Protein AF-A0A3L6JMZ0-F1 (afdb_monomer_lite)

Radius of gyration: 17.58 Å; chains: 1; bounding box: 39×25×57 Å

Sequence (130 aa):
MSKGNHLTALTIIKSVHLSRDAVYFSMVGTISVYFGIDLANSLLWILLLDLAPFVLLWVMKPTWESLVYVWAALMSILLPFYFSLYIGNTPITASIIVIILLSICELLTIIKIGYDILRNQVRSWTSEAE

Foldseek 3Di:
DPPVVVVVLLVLLLVLLVVLLVLLLVLLVLCCVPPHDVVSVVSVVLSVQSCVLSVCSVPDDPVCNVVSLVSNLVSLVVLLVVCVVVCPVVSCNVSSVSSNVSSVSNNVSSVVVVVVVVVVVVVVVVVVVD

Secondary structure (DSSP, 8-state):
--HHHHHHHHHHHHHHHHHHHHHHHHHHHHHHHHT-HHHHHHHHHHHHHHHHHHHHHHH--TTTHHHHHHHHHHHHHHHHHHHHTTTT-TTTHHHHHHHHHHHHHHHHHHHHHHHHHHHHHHHHHHHT--

pLDDT: mean 86.16, std 8.97, range [51.06, 95.38]

Structure (mmCIF, N/CA/C/O backbone):
data_AF-A0A3L6JMZ0-F1
#
_entry.id   AF-A0A3L6JMZ0-F1
#
loop_
_atom_site.group_PDB
_atom_site.id
_atom_site.type_symbol
_atom_site.label_atom_id
_atom_site.label_alt_id
_atom_site.label_comp_id
_atom_site.label_asym_id
_atom_site.label_entity_id
_atom_site.label_seq_id
_atom_site.pdbx_PDB_ins_code
_atom_site.Cartn_x
_atom_site.Cartn_y
_atom_site.Cartn_z
_atom_site.occupancy
_atom_site.B_iso_or_equiv
_atom_site.auth_seq_id
_atom_site.auth_comp_id
_atom_site.auth_asym_id
_atom_site.auth_atom_id
_atom_site.pdbx_PDB_model_num
ATOM 1 N N . MET A 1 1 ? -19.474 2.604 17.881 1.00 52.12 1 MET A N 1
ATOM 2 C CA . MET A 1 1 ? -19.410 2.953 16.440 1.00 52.12 1 MET A CA 1
ATOM 3 C C . MET A 1 1 ? -20.654 2.409 15.745 1.00 52.12 1 MET A C 1
ATOM 5 O O . MET A 1 1 ? -21.018 1.274 16.036 1.00 52.12 1 MET A O 1
ATOM 9 N N . SER A 1 2 ? -21.337 3.167 14.876 1.00 61.38 2 SER A N 1
ATOM 10 C CA . SER A 1 2 ? -22.371 2.540 14.036 1.00 61.38 2 SER A CA 1
ATOM 11 C C . SER A 1 2 ? -21.675 1.535 13.108 1.00 61.38 2 SER A C 1
ATOM 13 O O . SER A 1 2 ? -20.585 1.819 12.606 1.00 61.38 2 SER A O 1
ATOM 15 N N . LYS A 1 3 ? -22.273 0.358 12.880 1.00 63.88 3 LYS A N 1
ATOM 16 C CA . LYS A 1 3 ? -21.719 -0.650 11.953 1.00 63.88 3 LYS A CA 1
ATOM 17 C C . LYS A 1 3 ? -21.403 -0.048 10.572 1.00 63.88 3 LYS A C 1
ATOM 19 O O . LYS A 1 3 ? -20.434 -0.452 9.941 1.00 63.88 3 LYS A O 1
ATOM 24 N N . GLY A 1 4 ? -22.166 0.966 10.151 1.00 63.72 4 GLY A N 1
ATOM 25 C CA . GLY A 1 4 ? -21.962 1.693 8.896 1.00 63.72 4 GLY A CA 1
ATOM 26 C C . GLY A 1 4 ? -20.613 2.410 8.796 1.00 63.72 4 GLY A C 1
ATOM 27 O O . GLY A 1 4 ? -19.920 2.238 7.801 1.00 63.72 4 GLY A O 1
ATOM 28 N N . ASN A 1 5 ? -20.180 3.146 9.827 1.00 67.94 5 ASN A N 1
ATOM 29 C CA . ASN A 1 5 ? -18.912 3.891 9.760 1.00 67.94 5 ASN A CA 1
ATOM 30 C C . ASN A 1 5 ? -17.690 2.963 9.671 1.00 67.94 5 ASN A C 1
ATOM 32 O O . ASN A 1 5 ? -16.719 3.290 8.991 1.00 67.94 5 AS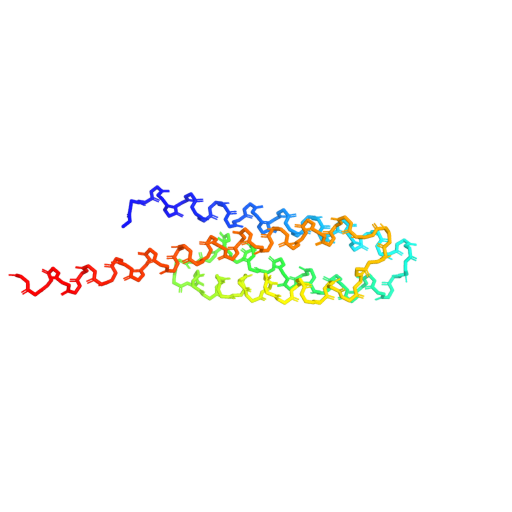N A O 1
ATOM 36 N N . HIS A 1 6 ? -17.746 1.805 10.338 1.00 72.69 6 HIS A N 1
ATOM 37 C CA . HIS A 1 6 ? -16.680 0.800 10.295 1.00 72.69 6 HIS A CA 1
ATOM 38 C C . HIS A 1 6 ? -16.563 0.175 8.901 1.00 72.69 6 HIS A C 1
ATOM 40 O O . HIS A 1 6 ? -15.470 0.064 8.352 1.00 72.69 6 HIS A O 1
ATOM 46 N N . LEU A 1 7 ? -17.703 -0.175 8.297 1.00 76.69 7 LEU A N 1
ATOM 47 C CA . LEU A 1 7 ? -17.757 -0.741 6.949 1.00 76.69 7 LEU A CA 1
ATOM 48 C C . LEU A 1 7 ? -17.235 0.240 5.893 1.00 76.69 7 LEU A C 1
ATOM 50 O O . LEU A 1 7 ? -16.490 -0.168 5.003 1.00 76.69 7 LEU A O 1
ATOM 54 N N . THR A 1 8 ? -17.558 1.530 6.013 1.00 81.62 8 THR A N 1
ATOM 55 C CA . THR A 1 8 ? -17.034 2.559 5.105 1.00 81.62 8 THR A CA 1
ATOM 56 C C . THR A 1 8 ? -15.516 2.687 5.218 1.00 81.62 8 THR A C 1
ATOM 58 O O . THR A 1 8 ? -14.834 2.688 4.198 1.00 81.62 8 THR A O 1
ATOM 61 N N . ALA A 1 9 ? -14.968 2.749 6.436 1.00 80.38 9 ALA A N 1
ATOM 62 C CA . ALA A 1 9 ? -13.522 2.862 6.640 1.00 80.38 9 ALA A CA 1
ATOM 63 C C . ALA A 1 9 ? -12.765 1.633 6.106 1.00 80.38 9 ALA A C 1
ATOM 65 O O . ALA A 1 9 ? -11.772 1.782 5.398 1.00 80.38 9 ALA A O 1
ATOM 66 N N . LEU A 1 10 ? -13.285 0.427 6.358 1.00 83.25 10 LEU A N 1
ATOM 67 C CA . LEU A 1 10 ? -12.732 -0.814 5.814 1.00 83.25 10 LEU A CA 1
ATOM 68 C C . LEU A 1 10 ? -12.772 -0.840 4.279 1.00 83.25 10 LEU A C 1
ATOM 70 O O . LEU A 1 10 ? -11.820 -1.279 3.638 1.00 83.25 10 LEU A O 1
ATOM 74 N N . THR A 1 11 ? -13.863 -0.356 3.685 1.00 86.81 11 THR A N 1
ATOM 75 C CA . THR A 1 11 ? -14.000 -0.264 2.224 1.00 86.81 11 THR A CA 1
ATOM 76 C C . THR A 1 11 ? -12.976 0.704 1.640 1.00 86.81 11 THR A C 1
ATOM 78 O O . THR A 1 11 ? -12.348 0.386 0.635 1.00 86.81 11 THR A O 1
ATOM 81 N N . ILE A 1 12 ? -12.759 1.855 2.285 1.00 87.00 12 ILE A N 1
ATOM 82 C CA . ILE A 1 12 ? -11.736 2.822 1.870 1.00 87.00 12 ILE A CA 1
ATOM 83 C C . ILE A 1 12 ? -10.347 2.182 1.918 1.00 87.00 12 ILE A C 1
ATOM 85 O O . ILE A 1 12 ? -9.641 2.257 0.920 1.00 87.00 12 ILE A O 1
ATOM 89 N N . ILE A 1 13 ? -9.977 1.508 3.016 1.00 89.19 13 ILE A N 1
ATOM 90 C CA . ILE A 1 13 ? -8.676 0.822 3.126 1.00 89.19 13 ILE A CA 1
ATOM 91 C C . ILE A 1 13 ? -8.504 -0.177 1.984 1.00 89.19 13 ILE A C 1
ATOM 93 O O . ILE A 1 13 ? -7.541 -0.084 1.233 1.00 89.19 13 ILE A O 1
ATOM 97 N N . LYS A 1 14 ? -9.474 -1.079 1.788 1.00 89.88 14 LYS A N 1
ATOM 98 C CA . LYS A 1 14 ? -9.415 -2.096 0.726 1.00 89.88 14 LYS A CA 1
ATOM 99 C C . LYS A 1 14 ? -9.244 -1.475 -0.662 1.00 89.88 14 LYS A C 1
ATOM 101 O O . LYS A 1 14 ? -8.420 -1.946 -1.439 1.00 89.88 14 LYS A O 1
ATOM 106 N N . SER A 1 15 ? -9.999 -0.422 -0.968 1.00 91.50 15 SER A N 1
ATOM 107 C CA . SER A 1 15 ? -9.933 0.254 -2.267 1.00 91.50 15 SER A CA 1
ATOM 108 C C . SER A 1 15 ? -8.622 1.013 -2.474 1.00 91.50 15 SER A C 1
ATOM 110 O O . SER A 1 15 ? -8.062 0.967 -3.568 1.00 91.50 15 SER A O 1
ATOM 112 N N . VAL A 1 16 ? -8.122 1.702 -1.444 1.00 92.50 16 VAL A N 1
ATOM 113 C CA . VAL A 1 16 ? -6.856 2.450 -1.505 1.00 92.50 16 VAL A CA 1
ATOM 114 C C . VAL A 1 16 ? -5.682 1.493 -1.672 1.00 92.50 16 VAL A C 1
ATOM 116 O O . VAL A 1 16 ? -4.841 1.718 -2.538 1.00 92.50 16 VAL A O 1
ATOM 119 N N . HIS A 1 17 ? -5.666 0.406 -0.904 1.00 92.19 17 HIS A N 1
ATOM 120 C CA . HIS A 1 17 ? -4.622 -0.607 -0.962 1.00 92.19 17 HIS A CA 1
ATOM 121 C C . HIS A 1 17 ? -4.562 -1.277 -2.338 1.00 92.19 17 HIS A C 1
ATOM 123 O O . HIS A 1 17 ? -3.529 -1.245 -2.997 1.00 92.19 17 HIS A O 1
ATOM 129 N N . LEU A 1 18 ? -5.707 -1.753 -2.845 1.00 92.62 18 LEU A N 1
ATOM 130 C CA . LEU A 1 18 ? -5.789 -2.348 -4.181 1.00 92.62 18 LEU A CA 1
ATOM 131 C C . LEU A 1 18 ? -5.366 -1.365 -5.283 1.00 92.62 18 LEU A C 1
ATOM 133 O O . LEU A 1 18 ? -4.710 -1.750 -6.249 1.00 92.62 18 LEU A O 1
ATOM 137 N N . SER A 1 19 ? -5.736 -0.089 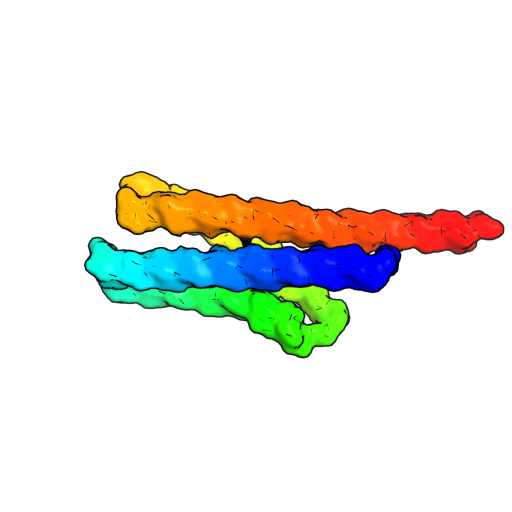-5.147 1.00 94.81 19 SER A N 1
ATOM 138 C CA . SER A 1 19 ? -5.313 0.949 -6.093 1.00 94.81 19 SER A CA 1
ATOM 139 C C . SER A 1 19 ? -3.798 1.155 -6.054 1.00 94.81 19 SER A C 1
ATOM 141 O O . SER A 1 19 ? -3.182 1.328 -7.105 1.00 94.81 19 SER A O 1
ATOM 143 N N . ARG A 1 20 ? -3.185 1.113 -4.863 1.00 93.94 20 ARG A N 1
ATOM 144 C CA . ARG A 1 20 ? -1.730 1.223 -4.710 1.00 93.94 20 ARG A CA 1
ATOM 145 C C . ARG A 1 20 ? -1.033 0.035 -5.361 1.00 93.94 20 ARG A C 1
ATOM 147 O O . ARG A 1 20 ? -0.130 0.258 -6.165 1.00 93.94 20 ARG A O 1
ATOM 154 N N . ASP A 1 21 ? -1.497 -1.182 -5.094 1.00 93.69 21 ASP A N 1
ATOM 155 C CA . ASP A 1 21 ? -0.959 -2.407 -5.691 1.00 93.69 21 ASP A CA 1
ATOM 156 C C . ASP A 1 21 ? -1.063 -2.395 -7.217 1.00 93.69 21 ASP A C 1
ATOM 158 O O . ASP A 1 21 ? -0.122 -2.776 -7.908 1.00 93.69 21 ASP A O 1
ATOM 162 N N . ALA A 1 22 ? -2.178 -1.909 -7.772 1.00 94.38 22 ALA A N 1
ATOM 163 C CA . ALA A 1 22 ? -2.361 -1.808 -9.218 1.00 94.38 22 ALA A CA 1
ATOM 164 C C . ALA A 1 22 ? -1.364 -0.829 -9.863 1.00 94.38 22 ALA A C 1
ATOM 166 O O . ALA A 1 22 ? -0.759 -1.135 -10.895 1.00 94.38 22 ALA A O 1
ATOM 167 N N . VAL A 1 23 ? -1.159 0.339 -9.246 1.00 94.88 23 VAL A N 1
ATOM 168 C CA . VAL A 1 23 ? -0.170 1.325 -9.710 1.00 94.88 23 VAL A CA 1
ATOM 169 C C . VAL A 1 23 ? 1.241 0.760 -9.581 1.00 94.88 23 VAL A C 1
ATOM 171 O O . VAL A 1 23 ? 2.045 0.895 -10.505 1.00 94.88 23 VAL A O 1
ATOM 174 N N . TYR A 1 24 ? 1.539 0.080 -8.474 1.00 93.81 24 TYR A N 1
ATOM 175 C CA . TYR A 1 24 ? 2.837 -0.542 -8.263 1.00 93.81 24 TYR A CA 1
ATOM 176 C C . TYR A 1 24 ? 3.088 -1.673 -9.274 1.00 93.81 24 TYR A C 1
ATOM 178 O O . TYR A 1 24 ? 4.139 -1.701 -9.909 1.00 93.81 24 TYR A O 1
ATOM 186 N N . PHE A 1 25 ? 2.107 -2.530 -9.554 1.00 94.31 25 PHE A N 1
ATOM 187 C CA . PHE A 1 25 ? 2.210 -3.548 -10.601 1.00 94.31 25 PHE A CA 1
ATOM 188 C C . PHE A 1 25 ? 2.510 -2.938 -11.979 1.00 94.31 25 PHE A C 1
ATOM 190 O O . PHE A 1 25 ? 3.421 -3.390 -12.675 1.00 94.31 25 PHE A O 1
ATOM 197 N N . SER A 1 26 ? 1.809 -1.861 -12.353 1.00 93.81 26 SER A N 1
ATOM 198 C CA . SER A 1 26 ? 2.110 -1.134 -13.592 1.00 93.81 26 SER A CA 1
ATOM 199 C C . SER A 1 26 ? 3.535 -0.575 -13.594 1.00 93.81 26 SER A C 1
ATOM 201 O O . SER A 1 26 ? 4.209 -0.617 -14.623 1.00 93.81 26 SER A O 1
ATOM 203 N N . MET A 1 27 ? 4.011 -0.067 -12.455 1.00 92.50 27 MET A N 1
ATOM 204 C CA . MET A 1 27 ? 5.371 0.445 -12.307 1.00 92.50 27 MET A CA 1
ATOM 205 C C . MET A 1 27 ? 6.421 -0.662 -12.454 1.00 92.50 27 MET A C 1
ATOM 207 O O . MET A 1 27 ? 7.428 -0.438 -13.122 1.00 92.50 27 MET A O 1
ATOM 211 N N . VAL A 1 28 ? 6.184 -1.857 -11.900 1.00 92.88 28 VAL A N 1
ATOM 212 C CA . VAL A 1 28 ? 7.043 -3.039 -12.106 1.00 92.88 28 VAL A CA 1
ATOM 213 C C . VAL A 1 28 ? 7.129 -3.382 -13.595 1.00 92.88 28 VAL A C 1
ATOM 215 O O . VAL A 1 28 ? 8.224 -3.617 -14.107 1.00 92.88 28 VAL A O 1
ATOM 218 N N . GLY A 1 29 ? 6.000 -3.326 -14.311 1.00 92.19 29 GLY A N 1
ATOM 219 C CA . GLY A 1 29 ? 5.955 -3.482 -15.766 1.00 92.19 29 GLY A CA 1
ATOM 220 C C . GLY A 1 29 ? 6.845 -2.468 -16.490 1.00 92.19 29 GLY A C 1
ATOM 221 O O . GLY A 1 29 ? 7.726 -2.860 -17.254 1.00 92.19 29 GLY A O 1
ATOM 222 N N . THR A 1 30 ? 6.698 -1.176 -16.189 1.00 91.69 30 THR A N 1
ATOM 223 C CA . THR A 1 30 ? 7.571 -0.121 -16.735 1.00 91.69 30 THR A CA 1
ATOM 224 C C . THR A 1 30 ? 9.041 -0.388 -16.409 1.00 91.69 30 THR A C 1
ATOM 226 O O . THR A 1 30 ? 9.906 -0.261 -17.273 1.00 91.69 30 THR A O 1
ATOM 229 N N . ILE A 1 31 ? 9.350 -0.819 -15.186 1.00 91.06 31 ILE A N 1
ATOM 230 C CA . ILE A 1 31 ? 10.729 -1.084 -14.776 1.00 91.06 31 ILE A CA 1
ATOM 231 C C . ILE A 1 31 ? 11.346 -2.241 -15.555 1.00 91.06 31 ILE A C 1
ATOM 233 O O . ILE A 1 31 ? 12.491 -2.126 -15.990 1.00 91.06 31 ILE A O 1
ATOM 237 N N . SER A 1 32 ? 10.575 -3.297 -15.815 1.00 92.81 32 SER A N 1
ATOM 238 C CA . SER A 1 32 ? 11.042 -4.431 -16.618 1.00 92.81 32 SER A CA 1
ATOM 239 C C . SER A 1 32 ? 11.476 -4.014 -18.026 1.00 92.81 32 SER A C 1
ATOM 241 O O . SER A 1 32 ? 12.464 -4.533 -18.542 1.00 92.81 32 SER A O 1
ATOM 243 N N . VAL A 1 33 ? 10.784 -3.029 -18.612 1.00 91.00 33 VAL A N 1
ATOM 244 C CA . VAL A 1 33 ? 11.055 -2.521 -19.963 1.00 91.00 33 VAL A CA 1
ATOM 245 C C . VAL A 1 33 ? 12.254 -1.572 -19.978 1.00 91.00 33 VAL A C 1
ATOM 247 O O . VAL A 1 33 ? 13.105 -1.681 -20.857 1.00 91.00 33 VAL A O 1
ATOM 250 N N . TYR A 1 34 ? 12.329 -0.634 -19.028 1.00 88.25 34 TYR A N 1
ATOM 251 C CA . TYR A 1 34 ? 13.305 0.464 -19.078 1.00 88.25 34 TYR A CA 1
ATOM 252 C C . TYR A 1 34 ? 14.599 0.209 -18.296 1.00 88.25 34 TYR A C 1
ATOM 254 O O . TYR A 1 34 ? 15.620 0.811 -18.618 1.00 88.25 34 TYR A O 1
ATOM 262 N N . PHE A 1 35 ? 14.574 -0.652 -17.277 1.00 87.69 35 PHE A N 1
ATOM 263 C CA . PHE A 1 35 ? 15.703 -0.859 -16.358 1.00 87.69 35 PHE A CA 1
ATOM 264 C C . PHE A 1 35 ? 16.124 -2.331 -16.228 1.00 87.69 35 PHE A C 1
ATOM 266 O O . PHE A 1 35 ? 17.127 -2.624 -15.581 1.00 87.69 35 PHE A O 1
ATOM 273 N N . GLY A 1 36 ? 15.396 -3.247 -16.872 1.00 90.19 36 GLY A N 1
ATOM 274 C CA . GLY A 1 36 ? 15.730 -4.666 -16.944 1.00 90.19 36 GLY A CA 1
ATOM 275 C C . GLY A 1 36 ? 14.966 -5.545 -15.953 1.00 90.19 36 GLY A C 1
ATOM 276 O O . GLY A 1 36 ? 14.379 -5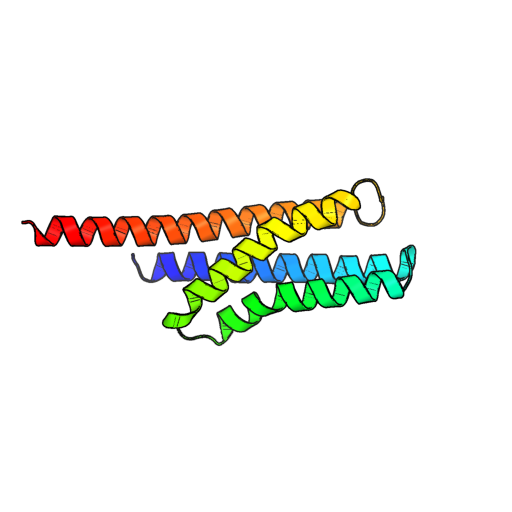.093 -14.967 1.00 90.19 36 GLY A O 1
ATOM 277 N N . ILE A 1 37 ? 14.974 -6.847 -16.243 1.00 91.94 37 ILE A N 1
ATOM 278 C CA . ILE A 1 37 ? 14.134 -7.831 -15.554 1.00 91.94 37 ILE A CA 1
ATOM 279 C C . ILE A 1 37 ? 14.605 -8.141 -14.128 1.00 91.94 37 ILE A C 1
ATOM 281 O O . ILE A 1 37 ? 13.781 -8.448 -13.274 1.00 91.94 37 ILE A O 1
ATOM 285 N N . ASP A 1 38 ? 15.901 -8.004 -13.838 1.00 90.31 38 ASP A N 1
ATOM 286 C CA . ASP A 1 38 ? 16.448 -8.292 -12.507 1.00 90.31 38 ASP A CA 1
ATOM 287 C C . ASP A 1 38 ? 15.930 -7.304 -11.456 1.00 90.31 38 ASP A C 1
ATOM 289 O O . ASP A 1 38 ? 15.510 -7.704 -10.367 1.00 90.31 38 ASP A O 1
ATOM 293 N N . LEU A 1 39 ? 15.882 -6.012 -11.805 1.00 87.19 39 LEU A N 1
ATO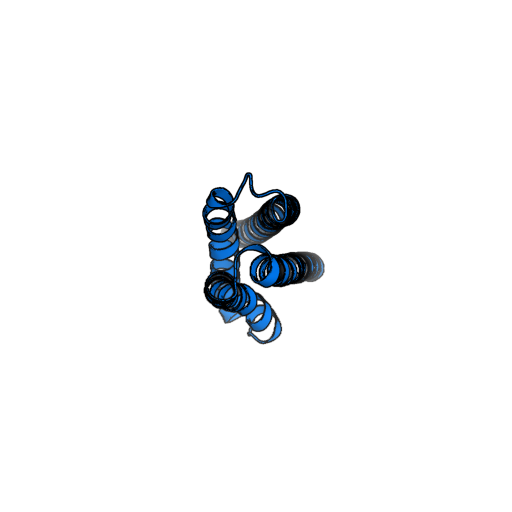M 294 C CA . LEU A 1 39 ? 15.293 -4.987 -10.945 1.00 87.19 39 LEU A CA 1
ATOM 295 C C . LEU A 1 39 ? 13.772 -5.160 -10.839 1.00 87.19 39 LEU A C 1
ATOM 297 O O . LEU A 1 39 ? 13.215 -5.019 -9.757 1.00 87.19 39 LEU A O 1
ATOM 301 N N . ALA A 1 40 ? 13.088 -5.514 -11.928 1.00 90.25 40 ALA A N 1
ATOM 302 C CA . ALA A 1 40 ? 11.653 -5.788 -11.877 1.00 90.25 40 ALA A CA 1
ATOM 303 C C . ALA A 1 40 ? 11.316 -6.984 -10.966 1.00 90.25 40 ALA A C 1
ATOM 305 O O . ALA A 1 40 ? 10.351 -6.923 -10.205 1.00 90.25 40 ALA A O 1
ATOM 306 N N . ASN A 1 41 ? 12.132 -8.042 -10.987 1.00 90.56 41 ASN A N 1
ATOM 307 C CA . ASN A 1 41 ? 11.943 -9.229 -10.154 1.00 90.56 41 ASN A CA 1
ATOM 308 C C . ASN A 1 41 ? 12.080 -8.925 -8.658 1.00 90.56 41 ASN A C 1
ATOM 310 O O . ASN A 1 41 ? 11.295 -9.437 -7.861 1.00 90.56 41 ASN A O 1
ATOM 314 N N . SER A 1 42 ? 13.044 -8.091 -8.254 1.00 88.44 42 SER A N 1
ATOM 315 C CA . SER A 1 42 ? 13.180 -7.709 -6.841 1.00 88.44 42 SER A CA 1
ATOM 316 C C . SER A 1 42 ? 11.983 -6.882 -6.356 1.00 88.44 42 SER A C 1
ATOM 318 O O . SER A 1 42 ? 11.487 -7.107 -5.252 1.00 88.44 42 SER A O 1
ATOM 320 N N . LEU A 1 43 ? 11.448 -6.003 -7.206 1.00 89.56 43 LEU A N 1
ATOM 321 C CA . LEU A 1 43 ? 10.246 -5.220 -6.909 1.00 89.56 43 LEU A CA 1
ATOM 322 C C . LEU A 1 43 ? 8.972 -6.065 -6.879 1.00 89.56 43 LEU A C 1
ATOM 324 O O . LEU A 1 43 ? 8.082 -5.791 -6.077 1.00 89.56 43 LEU A O 1
ATOM 328 N N . LEU A 1 44 ? 8.894 -7.121 -7.692 1.00 92.25 44 LEU A N 1
ATOM 329 C CA . LEU A 1 44 ? 7.777 -8.063 -7.669 1.00 92.25 44 LEU A CA 1
ATOM 330 C C . LEU A 1 44 ? 7.620 -8.708 -6.283 1.00 92.25 44 LEU A C 1
ATOM 332 O O . LEU A 1 44 ? 6.504 -8.840 -5.791 1.00 92.25 44 LEU A O 1
ATOM 336 N N . TRP A 1 45 ? 8.723 -9.062 -5.616 1.00 91.12 45 TRP A N 1
ATOM 337 C CA . TRP A 1 45 ? 8.668 -9.612 -4.256 1.00 91.12 45 TRP A CA 1
ATOM 338 C C . TRP A 1 45 ? 8.123 -8.613 -3.238 1.00 91.12 45 TRP A C 1
ATOM 340 O O . TRP A 1 45 ? 7.341 -8.991 -2.367 1.00 91.12 45 TRP A O 1
ATOM 350 N N . ILE A 1 46 ? 8.497 -7.338 -3.363 1.00 92.12 46 ILE A N 1
ATOM 351 C CA . ILE A 1 46 ? 7.980 -6.272 -2.499 1.00 92.12 46 ILE A CA 1
ATOM 352 C C . ILE A 1 46 ? 6.486 -6.047 -2.774 1.00 92.12 46 ILE A C 1
ATOM 354 O O . ILE A 1 46 ? 5.718 -5.920 -1.827 1.00 92.12 46 ILE A O 1
ATOM 358 N N . LEU A 1 47 ? 6.062 -6.058 -4.042 1.00 92.19 47 LEU A N 1
ATOM 359 C CA . LEU A 1 47 ? 4.648 -5.989 -4.422 1.00 92.19 47 LEU A CA 1
ATOM 360 C C . LEU A 1 47 ? 3.846 -7.150 -3.821 1.00 92.19 47 LEU A C 1
ATOM 362 O O . LEU A 1 47 ? 2.773 -6.930 -3.278 1.00 92.19 47 LEU A O 1
ATOM 366 N N . LEU A 1 48 ? 4.358 -8.382 -3.878 1.00 93.12 48 LEU A N 1
ATOM 367 C CA . LEU A 1 48 ? 3.688 -9.538 -3.271 1.00 93.12 48 LEU A CA 1
ATOM 368 C C . LEU A 1 48 ? 3.570 -9.401 -1.748 1.00 93.12 48 LEU A C 1
ATOM 370 O O . LEU A 1 48 ? 2.573 -9.828 -1.163 1.00 93.12 48 LEU A O 1
ATOM 374 N N . LEU A 1 49 ? 4.575 -8.801 -1.108 1.00 92.81 49 LEU A N 1
ATOM 375 C CA . LEU A 1 49 ? 4.555 -8.526 0.323 1.00 92.81 49 LEU A CA 1
ATOM 376 C C . LEU A 1 49 ? 3.550 -7.411 0.681 1.00 92.81 49 LEU A C 1
ATOM 378 O O . LEU A 1 49 ? 2.971 -7.469 1.768 1.00 92.81 49 LEU A O 1
ATOM 382 N N . ASP A 1 50 ? 3.340 -6.421 -0.200 1.00 92.19 50 ASP A N 1
ATOM 383 C CA . ASP A 1 50 ? 2.319 -5.367 -0.033 1.00 92.19 50 ASP A CA 1
ATOM 384 C C . ASP A 1 50 ? 0.915 -5.911 -0.301 1.00 92.19 50 ASP A C 1
ATOM 386 O O . ASP A 1 50 ? 0.028 -5.706 0.503 1.00 92.19 50 ASP A O 1
ATOM 390 N N . LEU A 1 51 ? 0.731 -6.759 -1.313 1.00 92.00 51 LEU A N 1
ATOM 391 C CA . LEU A 1 51 ? -0.565 -7.367 -1.631 1.00 92.00 51 LEU A CA 1
ATOM 392 C C . LEU A 1 51 ? -1.102 -8.287 -0.514 1.00 92.00 51 LEU A C 1
ATOM 394 O O . LEU A 1 51 ? -2.312 -8.506 -0.387 1.00 92.00 51 LEU A O 1
ATOM 398 N N . ALA A 1 52 ? -0.213 -8.865 0.299 1.00 91.50 52 ALA A N 1
ATOM 399 C CA . ALA A 1 52 ? -0.570 -9.812 1.354 1.00 91.50 52 ALA A CA 1
ATOM 400 C C . ALA A 1 52 ? -1.622 -9.266 2.347 1.00 91.50 52 ALA A C 1
ATOM 402 O O . ALA A 1 52 ? -2.650 -9.929 2.531 1.00 91.50 52 ALA A O 1
ATOM 403 N N . PRO A 1 53 ? -1.453 -8.085 2.976 1.00 87.44 53 PRO A N 1
ATOM 404 C CA . PRO A 1 53 ? -2.471 -7.500 3.842 1.00 87.44 53 PRO A CA 1
ATOM 405 C C . PRO A 1 53 ? -3.817 -7.277 3.144 1.00 87.44 53 PRO A C 1
ATOM 407 O O . PRO A 1 53 ? -4.843 -7.548 3.766 1.00 87.44 53 PRO A O 1
ATOM 410 N N . PHE A 1 54 ? -3.868 -6.884 1.867 1.00 87.19 54 PHE A N 1
ATOM 411 C CA . PHE A 1 54 ? -5.147 -6.777 1.150 1.00 87.19 54 PHE A CA 1
ATOM 412 C C . PHE A 1 54 ? -5.897 -8.113 1.083 1.00 87.19 54 PHE A C 1
ATOM 414 O O . PHE A 1 54 ? -7.087 -8.178 1.415 1.00 87.19 54 PHE A O 1
ATOM 421 N N . VAL A 1 55 ? -5.198 -9.191 0.715 1.00 87.88 55 VAL A N 1
ATOM 422 C CA . VAL A 1 55 ? -5.778 -10.543 0.665 1.00 87.88 55 VAL A CA 1
ATOM 423 C C . VAL A 1 55 ? -6.235 -10.983 2.058 1.00 87.88 55 VAL A C 1
ATOM 425 O O . VAL A 1 55 ? -7.330 -11.528 2.221 1.00 87.88 55 VAL A O 1
ATOM 428 N N . LEU A 1 56 ? -5.441 -10.697 3.091 1.00 87.12 56 LEU A N 1
ATOM 429 C CA . LEU A 1 56 ? -5.789 -11.032 4.469 1.00 87.12 56 LEU A CA 1
ATOM 430 C C . LEU A 1 56 ? -7.008 -10.243 4.971 1.00 87.12 56 LEU A C 1
ATOM 432 O O . LEU A 1 56 ? -7.869 -10.841 5.613 1.00 87.12 56 LEU A O 1
ATOM 436 N N . LEU A 1 57 ? -7.170 -8.962 4.613 1.00 83.62 57 LEU A N 1
ATOM 437 C CA . LEU A 1 57 ? -8.369 -8.166 4.941 1.00 83.62 57 LEU A CA 1
ATOM 438 C C . LEU A 1 57 ? -9.661 -8.727 4.321 1.00 83.62 57 LEU A C 1
ATOM 440 O O . LEU A 1 57 ? -10.764 -8.350 4.732 1.00 83.62 57 LEU A O 1
ATOM 444 N N . TRP A 1 58 ? -9.567 -9.572 3.294 1.00 79.81 58 TRP A N 1
ATOM 445 C CA . TRP A 1 58 ? -10.723 -10.228 2.678 1.00 79.81 58 TRP A CA 1
ATOM 446 C C . TRP A 1 58 ? -11.133 -11.521 3.376 1.00 79.81 58 TRP A C 1
ATOM 448 O O . TRP A 1 58 ? -12.322 -11.831 3.416 1.00 79.81 58 TRP A O 1
ATOM 458 N N . VAL A 1 59 ? -10.168 -12.268 3.910 1.00 82.44 59 VAL A N 1
ATOM 459 C CA . VAL A 1 59 ? -10.392 -13.639 4.392 1.00 82.44 59 VAL A CA 1
ATOM 460 C C . VAL A 1 59 ? -10.377 -13.728 5.921 1.00 82.44 59 VAL A C 1
ATOM 462 O O . VAL A 1 59 ? -10.987 -14.632 6.496 1.00 82.44 59 VAL A O 1
ATOM 465 N N . MET A 1 60 ? -9.682 -12.817 6.608 1.00 76.06 60 MET A N 1
ATOM 466 C CA . MET A 1 60 ? -9.462 -12.932 8.046 1.00 76.06 60 MET A CA 1
ATOM 467 C C . MET A 1 60 ? -10.684 -12.570 8.891 1.00 76.06 60 MET A C 1
ATOM 469 O O . MET A 1 60 ? -11.496 -11.710 8.563 1.00 76.06 60 MET A O 1
ATOM 473 N N . LYS A 1 61 ? -10.778 -13.251 10.039 1.00 74.25 61 LYS A N 1
ATOM 474 C CA . LYS A 1 61 ? -11.760 -12.969 11.089 1.00 74.25 61 LYS A CA 1
ATOM 475 C C . LYS A 1 61 ? -11.434 -11.641 11.796 1.00 74.25 61 LYS A C 1
ATOM 477 O O . LYS A 1 61 ? -10.253 -11.298 11.887 1.00 74.25 61 LYS A O 1
ATOM 482 N N . PRO A 1 62 ? -12.427 -10.989 12.435 1.00 70.75 62 PRO A N 1
ATOM 483 C CA . PRO A 1 62 ? -12.253 -9.707 13.131 1.00 70.75 62 PRO A CA 1
ATOM 484 C C . PRO A 1 62 ? -11.111 -9.671 14.156 1.00 70.75 62 PRO A C 1
ATOM 486 O O . PRO A 1 62 ? -10.510 -8.631 14.388 1.00 70.75 62 PRO A O 1
ATOM 489 N N . THR A 1 63 ? -10.776 -10.813 14.763 1.00 70.50 63 THR A N 1
ATOM 490 C CA . THR A 1 63 ? -9.684 -10.929 15.741 1.00 70.50 63 THR A CA 1
ATOM 491 C C . THR A 1 63 ? -8.293 -10.694 15.157 1.00 70.50 63 THR A C 1
ATOM 493 O O . THR A 1 63 ? -7.391 -10.330 15.904 1.00 70.50 63 THR A O 1
ATOM 496 N N . TRP A 1 64 ? -8.106 -10.899 13.853 1.00 78.19 64 TRP A N 1
ATOM 497 C CA . TRP A 1 64 ? -6.811 -10.743 13.186 1.00 78.19 64 TRP A CA 1
ATOM 498 C C . TRP A 1 64 ? -6.702 -9.452 12.373 1.00 78.19 64 TRP A C 1
ATOM 500 O O . TRP A 1 64 ? -5.607 -9.104 11.940 1.00 78.19 64 TRP A O 1
ATOM 510 N N . GLU A 1 65 ? -7.802 -8.712 12.201 1.00 81.75 65 GLU A N 1
ATOM 511 C CA . GLU A 1 65 ? -7.822 -7.463 11.428 1.00 81.75 65 GLU A CA 1
ATOM 512 C C . GLU A 1 65 ? -6.806 -6.437 11.948 1.00 81.75 65 GLU A C 1
ATOM 514 O O . GLU A 1 65 ? -6.167 -5.755 11.153 1.00 81.75 65 GLU A O 1
ATOM 519 N N . SER A 1 66 ? -6.586 -6.370 13.265 1.00 81.12 66 SER A N 1
ATOM 520 C CA . SER A 1 66 ? -5.613 -5.454 13.875 1.00 81.12 66 SER A CA 1
ATOM 521 C C . SER A 1 66 ? -4.183 -5.688 13.383 1.00 81.12 66 SER A C 1
ATOM 523 O O . SER A 1 66 ? -3.486 -4.730 13.058 1.00 81.12 66 SER A O 1
ATOM 525 N N . LEU A 1 67 ? -3.756 -6.949 13.274 1.00 86.19 67 LEU A N 1
ATOM 526 C CA . LEU A 1 67 ? -2.436 -7.306 12.752 1.00 86.19 67 LEU A CA 1
ATOM 527 C C . LEU A 1 67 ? -2.312 -6.944 11.273 1.00 86.19 67 LEU A C 1
ATOM 529 O O . LEU A 1 67 ? -1.269 -6.457 10.841 1.00 86.19 67 LEU A O 1
ATOM 533 N N . VAL A 1 68 ? -3.390 -7.124 10.512 1.00 88.81 68 VAL A N 1
ATOM 534 C CA . VAL A 1 68 ? -3.411 -6.776 9.093 1.00 88.81 68 VAL A CA 1
ATOM 535 C C . VAL A 1 68 ? -3.358 -5.259 8.888 1.00 88.81 68 VAL A C 1
ATOM 537 O O . VAL A 1 68 ? -2.622 -4.795 8.021 1.00 88.81 68 VAL A O 1
ATOM 540 N N . TYR A 1 69 ? -4.043 -4.467 9.721 1.00 87.00 69 TYR A N 1
ATOM 541 C CA . TYR A 1 69 ? -3.919 -3.005 9.696 1.00 87.00 69 TYR A CA 1
ATOM 542 C C . TYR A 1 69 ? -2.501 -2.544 10.039 1.00 87.00 69 TYR A C 1
ATOM 544 O O . TYR A 1 69 ? -1.992 -1.630 9.396 1.00 87.00 69 TYR A O 1
ATOM 552 N N . VAL A 1 70 ? -1.843 -3.177 11.017 1.00 89.56 70 VAL A N 1
ATOM 553 C CA . VAL A 1 70 ? -0.445 -2.864 11.354 1.00 89.56 70 VAL A CA 1
ATOM 554 C C . VAL A 1 70 ? 0.476 -3.161 10.173 1.00 89.56 70 VAL A C 1
ATOM 556 O O . VAL A 1 70 ? 1.325 -2.335 9.847 1.00 89.56 70 VAL A O 1
ATOM 559 N N . TRP A 1 71 ? 0.285 -4.295 9.495 1.00 92.00 71 TRP A N 1
ATOM 560 C CA . TRP A 1 71 ? 1.045 -4.627 8.290 1.00 92.00 71 TRP A CA 1
ATOM 561 C C . TRP A 1 71 ? 0.813 -3.596 7.179 1.00 92.00 71 TRP A C 1
ATOM 563 O O . TRP A 1 71 ? 1.776 -3.041 6.651 1.00 92.00 71 TRP A O 1
ATOM 573 N N . ALA A 1 72 ? -0.443 -3.290 6.848 1.00 90.38 72 ALA A N 1
ATOM 574 C CA . ALA A 1 72 ? -0.781 -2.309 5.815 1.00 90.38 72 ALA A CA 1
ATOM 575 C C . ALA A 1 72 ? -0.204 -0.914 6.127 1.00 90.38 72 ALA A C 1
ATOM 577 O O . ALA A 1 72 ? 0.331 -0.239 5.245 1.00 90.38 72 ALA A O 1
ATOM 578 N N . ALA A 1 73 ? -0.237 -0.499 7.398 1.00 91.75 73 ALA A N 1
ATOM 579 C CA . ALA A 1 73 ? 0.386 0.742 7.849 1.00 91.75 73 ALA A CA 1
ATOM 580 C C . ALA A 1 73 ? 1.912 0.710 7.685 1.00 91.75 73 ALA A C 1
ATOM 582 O O . ALA A 1 73 ? 2.497 1.676 7.201 1.00 91.75 73 ALA A O 1
ATOM 583 N N . LEU A 1 74 ? 2.559 -0.400 8.050 1.00 93.94 74 LEU A N 1
ATOM 584 C CA . LEU A 1 74 ? 4.001 -0.572 7.892 1.00 93.94 74 LEU A CA 1
ATOM 585 C C . LEU A 1 74 ? 4.410 -0.438 6.420 1.00 93.94 74 LEU A C 1
ATOM 587 O O . LEU A 1 74 ? 5.343 0.300 6.111 1.00 93.94 74 LEU A O 1
ATOM 591 N N . MET A 1 75 ? 3.672 -1.067 5.505 1.00 92.88 75 MET A N 1
ATOM 592 C CA . MET A 1 75 ? 3.938 -0.949 4.070 1.00 92.88 75 MET A CA 1
ATOM 593 C C . MET A 1 75 ? 3.694 0.448 3.525 1.00 92.88 75 MET A C 1
ATOM 595 O O . MET A 1 75 ? 4.525 0.976 2.784 1.00 92.88 75 MET A O 1
ATOM 599 N N . SER A 1 76 ? 2.619 1.096 3.973 1.00 92.81 76 SER A N 1
ATOM 600 C CA . SER A 1 76 ? 2.344 2.491 3.633 1.00 92.81 76 SER A CA 1
ATOM 601 C C . SER A 1 76 ? 3.461 3.440 4.061 1.00 92.81 76 SER A C 1
ATOM 603 O O . SER A 1 76 ? 3.654 4.473 3.431 1.00 92.81 76 SER A O 1
ATOM 605 N N . ILE A 1 77 ? 4.197 3.112 5.124 1.00 93.19 77 ILE A N 1
ATOM 606 C CA . ILE A 1 77 ? 5.354 3.891 5.569 1.00 93.19 77 ILE A CA 1
ATOM 607 C C . ILE A 1 77 ? 6.585 3.526 4.738 1.00 93.19 77 ILE A C 1
ATOM 609 O O . ILE A 1 77 ? 7.241 4.416 4.205 1.00 93.19 77 ILE A O 1
ATOM 613 N N . LEU A 1 78 ? 6.904 2.237 4.609 1.00 92.25 78 LEU A N 1
ATOM 614 C CA . LEU A 1 78 ? 8.160 1.775 4.009 1.00 92.25 78 LEU A CA 1
ATOM 615 C C . LEU A 1 78 ? 8.245 2.023 2.498 1.00 92.25 78 LEU A C 1
ATOM 617 O O . LEU A 1 78 ? 9.308 2.409 2.009 1.00 92.25 78 LEU A O 1
ATOM 621 N N . LEU A 1 79 ? 7.147 1.840 1.759 1.00 89.69 79 LEU A N 1
ATOM 622 C CA . LEU A 1 79 ? 7.135 1.973 0.298 1.00 89.69 79 LEU A CA 1
ATOM 623 C C . LEU A 1 79 ? 7.510 3.386 -0.180 1.00 89.69 79 LEU A C 1
ATOM 625 O O . LEU A 1 79 ? 8.392 3.490 -1.033 1.00 89.69 79 LEU A O 1
ATOM 629 N N . PRO A 1 80 ? 6.942 4.482 0.366 1.00 87.44 80 PRO A N 1
ATOM 630 C CA . PRO A 1 80 ? 7.393 5.837 0.059 1.00 87.44 80 PRO A CA 1
ATOM 631 C C . PRO A 1 80 ? 8.895 6.057 0.250 1.00 87.44 80 PRO A C 1
ATOM 633 O O . PRO A 1 80 ? 9.534 6.635 -0.628 1.00 87.44 80 PRO A O 1
ATOM 636 N N . PHE A 1 81 ? 9.479 5.583 1.359 1.00 88.31 81 PHE A N 1
ATOM 637 C CA . PHE A 1 81 ? 10.920 5.725 1.599 1.00 88.31 81 PHE A CA 1
ATOM 638 C C . PHE A 1 81 ? 11.730 4.950 0.567 1.00 88.31 81 PHE A C 1
ATOM 640 O O . PHE A 1 81 ? 12.669 5.496 -0.010 1.00 88.31 81 PHE A O 1
ATOM 647 N N . TYR A 1 82 ? 11.335 3.712 0.284 1.00 87.62 82 TYR A N 1
ATOM 648 C CA . TYR A 1 82 ? 11.997 2.886 -0.714 1.00 87.62 82 TYR A CA 1
ATOM 649 C C . TYR A 1 82 ? 11.940 3.520 -2.114 1.00 87.62 82 TYR A C 1
ATOM 651 O O . TYR A 1 82 ? 12.963 3.636 -2.787 1.00 87.62 82 TYR A O 1
ATOM 659 N N . PHE A 1 83 ? 10.775 4.022 -2.533 1.00 84.69 83 PHE A N 1
ATOM 660 C CA . PHE A 1 83 ? 10.619 4.645 -3.847 1.00 84.69 83 PHE A CA 1
ATOM 661 C C . PHE A 1 83 ? 11.196 6.047 -3.961 1.00 84.69 83 PHE A C 1
ATOM 663 O O . PHE A 1 83 ? 11.489 6.486 -5.074 1.00 84.69 83 PHE A O 1
ATOM 670 N N . SER A 1 84 ? 11.411 6.740 -2.843 1.00 83.12 84 SER A N 1
ATOM 671 C CA . SER A 1 84 ? 12.048 8.057 -2.858 1.00 83.12 84 SER A CA 1
ATOM 672 C C . SER A 1 84 ? 13.439 8.024 -3.508 1.00 83.12 84 SER A C 1
ATOM 674 O O . SER A 1 84 ? 13.827 8.982 -4.172 1.00 83.12 84 SER A O 1
ATOM 676 N N . LEU A 1 85 ? 14.132 6.881 -3.423 1.00 84.44 85 LEU A N 1
ATOM 677 C CA . LEU A 1 85 ? 15.427 6.627 -4.063 1.00 84.44 85 LEU A CA 1
ATOM 678 C C . LEU A 1 85 ? 15.372 6.654 -5.598 1.00 84.44 85 LEU A C 1
ATOM 680 O O . LEU A 1 85 ? 16.401 6.811 -6.248 1.00 84.44 85 LEU A O 1
ATOM 684 N N . TYR A 1 86 ? 14.183 6.501 -6.178 1.00 83.44 86 TYR A N 1
ATOM 685 C CA . TYR A 1 86 ? 13.968 6.446 -7.621 1.00 83.44 86 TYR A CA 1
ATOM 686 C C . TYR A 1 86 ? 13.346 7.735 -8.181 1.00 83.44 86 TYR A C 1
ATOM 688 O O . TYR A 1 86 ? 13.105 7.818 -9.390 1.00 83.44 86 TYR A O 1
ATOM 696 N N . ILE A 1 87 ? 13.098 8.745 -7.336 1.00 80.62 87 ILE A N 1
ATOM 697 C CA . ILE A 1 87 ? 12.608 10.061 -7.764 1.00 80.62 87 ILE A CA 1
ATOM 698 C C . ILE A 1 87 ? 13.644 10.708 -8.692 1.00 80.62 87 ILE A C 1
ATOM 700 O O . ILE A 1 87 ? 14.828 10.771 -8.379 1.00 80.62 87 ILE A O 1
ATOM 704 N N . GLY A 1 88 ? 13.183 11.194 -9.847 1.00 79.25 88 GLY A N 1
ATOM 705 C CA . GLY A 1 88 ? 14.038 11.734 -10.912 1.00 79.25 88 GLY A CA 1
ATOM 706 C C . GLY A 1 88 ? 14.107 10.834 -12.147 1.00 79.25 88 GLY A C 1
ATOM 707 O O . GLY A 1 88 ? 14.435 11.313 -13.230 1.00 79.25 88 GLY A O 1
ATOM 708 N N . ASN A 1 89 ? 13.692 9.568 -12.032 1.00 82.38 89 ASN A N 1
ATOM 709 C CA . ASN A 1 89 ? 13.524 8.679 -13.179 1.00 82.38 89 ASN A CA 1
ATOM 710 C C . ASN A 1 89 ? 12.190 8.957 -13.881 1.00 82.38 89 ASN A C 1
ATOM 712 O O . ASN A 1 89 ? 11.133 8.476 -13.465 1.00 82.38 89 ASN A O 1
ATOM 716 N N . THR A 1 90 ? 12.245 9.715 -14.979 1.00 82.19 90 THR A N 1
ATOM 717 C CA . THR A 1 90 ? 11.074 10.183 -15.741 1.00 82.19 90 THR A CA 1
ATOM 718 C C . THR A 1 90 ? 10.003 9.113 -16.011 1.00 82.19 90 THR A C 1
ATOM 720 O O . THR A 1 90 ? 8.830 9.438 -15.834 1.00 82.19 90 THR A O 1
ATOM 723 N N . PRO A 1 91 ? 10.337 7.850 -16.362 1.00 85.50 91 PRO A N 1
ATOM 724 C CA . PRO A 1 91 ? 9.322 6.839 -16.671 1.00 85.50 91 PRO A CA 1
ATOM 725 C C . PRO A 1 91 ? 8.446 6.430 -15.478 1.00 85.50 91 PRO A C 1
ATOM 727 O O . PRO A 1 91 ? 7.335 5.946 -15.674 1.00 85.50 91 PRO A O 1
ATOM 730 N N . ILE A 1 92 ? 8.932 6.600 -14.243 1.00 89.88 92 ILE A N 1
ATOM 731 C CA . ILE A 1 92 ? 8.283 6.069 -13.033 1.00 89.88 92 ILE A CA 1
ATOM 732 C C . ILE A 1 92 ? 7.901 7.141 -12.010 1.00 89.88 92 ILE A C 1
ATOM 734 O O . ILE A 1 92 ? 7.096 6.856 -11.127 1.00 89.88 92 ILE A O 1
ATOM 738 N N . THR A 1 93 ? 8.380 8.384 -12.152 1.00 90.25 93 THR A N 1
ATOM 739 C CA . THR A 1 93 ? 8.083 9.490 -11.220 1.00 90.25 93 THR A CA 1
ATOM 740 C C . THR A 1 93 ? 6.584 9.665 -10.953 1.00 90.25 93 THR A C 1
ATOM 742 O O . THR A 1 93 ? 6.184 9.816 -9.801 1.00 90.25 93 THR A O 1
ATOM 745 N N . ALA A 1 94 ? 5.736 9.603 -11.986 1.00 90.81 94 ALA A N 1
ATOM 746 C CA . ALA A 1 94 ? 4.287 9.736 -11.812 1.00 90.81 94 ALA A CA 1
ATOM 747 C C . ALA A 1 94 ? 3.697 8.605 -10.948 1.00 90.81 94 ALA A C 1
ATOM 749 O O . ALA A 1 94 ? 2.889 8.868 -10.059 1.00 90.81 94 ALA A O 1
ATOM 750 N N . SER A 1 95 ? 4.151 7.365 -11.159 1.00 92.44 95 SER A N 1
ATOM 751 C CA . SER A 1 95 ? 3.716 6.205 -10.370 1.00 92.44 95 SER A CA 1
ATOM 752 C C . SER A 1 95 ? 4.148 6.335 -8.909 1.00 92.44 95 SER A C 1
ATOM 754 O O . SER A 1 95 ? 3.344 6.100 -8.012 1.00 92.44 95 SER A O 1
ATOM 756 N N . ILE A 1 96 ? 5.381 6.798 -8.665 1.00 92.44 96 ILE A N 1
ATOM 757 C CA . ILE A 1 96 ? 5.910 7.040 -7.314 1.00 92.44 96 ILE A CA 1
ATOM 758 C C . ILE A 1 96 ? 5.047 8.066 -6.569 1.00 92.44 96 ILE A C 1
ATOM 760 O O . ILE A 1 96 ? 4.658 7.826 -5.428 1.00 92.44 96 ILE A O 1
ATOM 764 N N . ILE A 1 97 ? 4.695 9.184 -7.213 1.00 92.38 97 ILE A N 1
ATOM 765 C CA . ILE A 1 97 ? 3.843 10.219 -6.605 1.00 92.38 97 ILE A CA 1
ATOM 766 C C . ILE A 1 97 ? 2.470 9.647 -6.231 1.00 92.38 97 ILE A C 1
ATOM 768 O O . ILE A 1 97 ? 1.989 9.881 -5.122 1.00 92.38 97 ILE A O 1
ATOM 772 N N . VAL A 1 98 ? 1.847 8.875 -7.125 1.00 94.00 98 VAL A N 1
ATOM 773 C CA . VAL A 1 98 ? 0.538 8.257 -6.863 1.00 94.00 98 VAL A CA 1
ATOM 774 C C . VAL A 1 98 ? 0.618 7.256 -5.708 1.00 94.00 98 VAL A C 1
ATOM 776 O O . VAL A 1 98 ? -0.235 7.291 -4.824 1.00 94.00 98 VAL A O 1
ATOM 779 N N . ILE A 1 99 ? 1.659 6.419 -5.659 1.00 93.69 99 ILE A N 1
ATOM 780 C CA . ILE A 1 99 ? 1.888 5.481 -4.549 1.00 93.69 99 ILE A CA 1
ATOM 781 C C . ILE A 1 99 ? 2.013 6.233 -3.219 1.00 93.69 99 ILE A C 1
ATOM 783 O O . ILE A 1 99 ? 1.373 5.848 -2.244 1.00 93.69 99 ILE A O 1
ATOM 787 N N . ILE A 1 100 ? 2.773 7.333 -3.176 1.00 92.81 100 ILE A N 1
ATOM 788 C CA . ILE A 1 100 ? 2.926 8.156 -1.966 1.00 92.81 100 ILE A CA 1
ATOM 789 C C . ILE A 1 100 ? 1.573 8.716 -1.507 1.00 92.81 100 ILE A C 1
ATOM 791 O O . ILE A 1 100 ? 1.240 8.622 -0.325 1.00 92.81 100 ILE A O 1
ATOM 795 N N . LEU A 1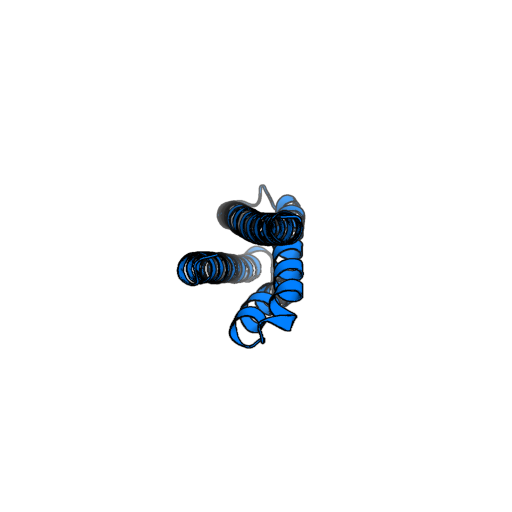 101 ? 0.775 9.266 -2.427 1.00 94.50 101 LEU A N 1
ATOM 796 C CA . LEU A 1 101 ? -0.547 9.812 -2.104 1.00 94.50 101 LEU A CA 1
ATOM 797 C C . LEU A 1 101 ? -1.492 8.735 -1.556 1.00 94.50 101 LEU A C 1
ATOM 799 O O . LEU A 1 101 ? -2.148 8.958 -0.538 1.00 94.50 101 LEU A O 1
ATOM 803 N N . LEU A 1 102 ? -1.527 7.557 -2.184 1.00 95.38 102 LEU A N 1
ATOM 804 C CA . LEU A 1 102 ? -2.357 6.441 -1.729 1.00 95.38 102 LEU A CA 1
ATOM 805 C C . LEU A 1 102 ? -1.901 5.914 -0.363 1.00 95.38 102 LEU A C 1
ATOM 807 O O . LEU A 1 102 ? -2.740 5.679 0.503 1.00 95.38 102 LEU A O 1
ATOM 811 N N . SER A 1 103 ? -0.592 5.823 -0.119 1.00 94.56 103 SER A N 1
ATOM 812 C CA . SER A 1 103 ? -0.052 5.466 1.197 1.00 94.56 103 SER A CA 1
ATOM 813 C C . SER A 1 103 ? -0.448 6.461 2.290 1.00 94.56 103 SER A C 1
ATOM 815 O O . SER A 1 103 ? -0.795 6.052 3.397 1.00 94.56 103 SER A O 1
ATOM 817 N N . ILE A 1 104 ? -0.474 7.764 1.993 1.00 94.19 104 ILE A N 1
ATOM 818 C CA . ILE A 1 104 ? -0.963 8.773 2.945 1.00 94.19 104 ILE A CA 1
ATOM 819 C C . ILE A 1 104 ? -2.459 8.573 3.223 1.00 94.19 104 ILE A C 1
ATOM 821 O O . ILE A 1 104 ? -2.875 8.593 4.383 1.00 94.19 104 ILE A O 1
ATOM 825 N N . CYS A 1 105 ? -3.275 8.347 2.189 1.00 93.81 105 CYS A N 1
ATOM 826 C CA . CYS A 1 105 ? -4.706 8.077 2.354 1.00 93.81 105 CYS A CA 1
ATOM 827 C C . CYS A 1 105 ? -4.971 6.827 3.207 1.00 93.81 105 CYS A C 1
ATOM 829 O O . CYS A 1 105 ? -5.852 6.850 4.075 1.00 93.81 105 CYS A O 1
ATOM 831 N N . GLU A 1 106 ? -4.207 5.753 2.996 1.00 92.81 106 GLU A N 1
ATOM 832 C CA . GLU A 1 106 ? -4.309 4.531 3.793 1.00 92.81 106 GLU A CA 1
ATOM 833 C C . GLU A 1 106 ? -3.951 4.799 5.262 1.00 92.81 106 GLU A C 1
ATOM 835 O O . GLU A 1 106 ? -4.750 4.494 6.150 1.00 92.81 106 GLU A O 1
ATOM 840 N N . LEU A 1 107 ? -2.820 5.463 5.529 1.00 94.19 107 LEU A N 1
ATOM 841 C CA . LEU A 1 107 ? -2.383 5.790 6.891 1.00 94.19 107 LEU A CA 1
ATOM 842 C C . LEU A 1 107 ? -3.393 6.650 7.645 1.00 94.19 107 LEU A C 1
ATOM 844 O O . LEU A 1 107 ? -3.726 6.346 8.790 1.00 94.19 107 LEU A O 1
ATOM 848 N N . LEU A 1 108 ? -3.924 7.697 7.010 1.00 93.31 108 LEU A N 1
ATOM 849 C CA . LEU A 1 108 ? -4.949 8.548 7.617 1.00 93.31 108 LEU A CA 1
ATOM 850 C C . LEU A 1 108 ? -6.208 7.749 7.974 1.00 93.31 108 LEU A C 1
ATOM 852 O O . LEU A 1 108 ? -6.819 7.985 9.019 1.00 93.31 108 LEU A O 1
ATOM 856 N N . THR A 1 109 ? -6.583 6.781 7.136 1.00 91.06 109 THR A N 1
ATOM 857 C CA . THR A 1 109 ? -7.747 5.926 7.387 1.00 91.06 109 THR A CA 1
ATOM 858 C C . THR A 1 109 ? -7.490 4.963 8.547 1.00 91.06 109 THR A C 1
ATOM 860 O O . THR A 1 109 ? -8.340 4.839 9.428 1.00 91.06 109 THR A O 1
ATOM 863 N N . ILE A 1 110 ? -6.305 4.348 8.611 1.00 90.50 110 ILE A N 1
ATOM 864 C CA . ILE A 1 110 ? -5.906 3.462 9.716 1.00 90.50 110 ILE A CA 1
ATOM 865 C C . ILE A 1 110 ? -5.840 4.235 11.041 1.00 90.50 110 ILE A C 1
ATOM 867 O O . ILE A 1 110 ? -6.395 3.783 12.043 1.00 90.50 110 ILE A O 1
ATOM 871 N N . ILE A 1 111 ? -5.237 5.431 11.051 1.00 90.38 111 ILE A N 1
ATOM 872 C CA . ILE A 1 111 ? -5.176 6.303 12.236 1.00 90.38 111 ILE A CA 1
ATOM 873 C C . ILE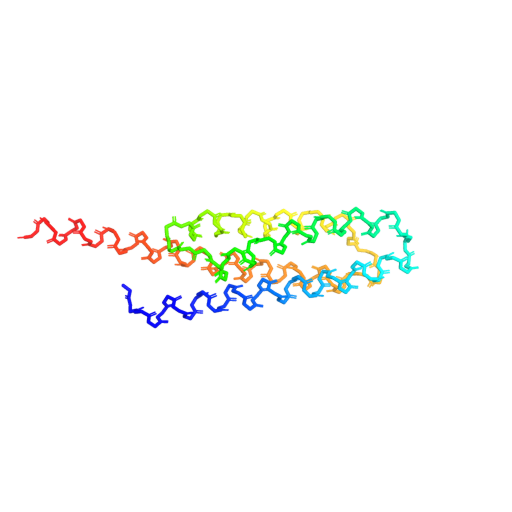 A 1 111 ? -6.585 6.661 12.710 1.00 90.38 111 ILE A C 1
ATOM 875 O O . ILE A 1 111 ? -6.867 6.599 13.906 1.00 90.38 111 ILE A O 1
ATOM 879 N N . LYS A 1 112 ? -7.489 7.000 11.784 1.00 89.12 112 LYS A N 1
ATOM 880 C CA . LYS A 1 112 ? -8.884 7.302 12.115 1.00 89.12 112 LYS A CA 1
ATOM 881 C C . LYS A 1 112 ? -9.590 6.111 12.767 1.00 89.12 112 LYS A C 1
ATOM 883 O O . LYS A 1 112 ? -10.260 6.301 13.779 1.00 89.12 112 LYS A O 1
ATOM 888 N N . ILE A 1 113 ? -9.414 4.899 12.235 1.00 85.94 113 ILE A N 1
ATOM 889 C CA . ILE A 1 113 ? -9.961 3.676 12.844 1.00 85.94 113 ILE A CA 1
ATOM 890 C C . ILE A 1 113 ? -9.387 3.479 14.252 1.00 85.94 113 ILE A C 1
ATOM 892 O O . ILE A 1 113 ? -10.146 3.248 15.193 1.00 85.94 113 ILE A O 1
ATOM 896 N N . GLY A 1 114 ? -8.070 3.626 14.420 1.00 85.31 114 GLY A N 1
ATOM 897 C CA . GLY A 1 114 ? -7.411 3.516 15.724 1.00 85.31 114 GLY A CA 1
ATOM 898 C C . GLY A 1 114 ? -7.948 4.525 16.744 1.00 85.31 114 GLY A C 1
ATOM 899 O O . GLY A 1 114 ? -8.282 4.152 17.869 1.00 85.31 114 GLY A O 1
ATOM 900 N N . TYR A 1 115 ? -8.112 5.786 16.335 1.00 86.31 115 TYR A N 1
ATOM 901 C CA . TYR A 1 115 ? -8.701 6.839 17.163 1.00 86.31 115 TYR A CA 1
ATOM 902 C C . TYR A 1 115 ? -10.146 6.518 17.568 1.00 86.31 115 TYR A C 1
ATOM 904 O O . TYR A 1 115 ? -10.503 6.657 18.738 1.00 86.31 115 TYR A O 1
ATOM 912 N N . ASP A 1 116 ? -10.975 6.054 16.630 1.00 83.56 116 ASP A N 1
ATOM 913 C CA . ASP A 1 116 ? -12.368 5.697 16.906 1.00 83.56 116 ASP A CA 1
ATOM 914 C C . ASP A 1 116 ? -12.475 4.521 17.893 1.00 83.56 116 ASP A C 1
ATOM 916 O O . ASP A 1 116 ? -13.358 4.523 18.757 1.00 83.56 116 ASP A O 1
ATOM 920 N N . ILE A 1 117 ? -11.575 3.536 17.806 1.00 83.00 117 ILE A N 1
ATOM 921 C CA . ILE A 1 117 ? -11.497 2.415 18.755 1.00 83.00 117 ILE A CA 1
ATOM 922 C C . ILE A 1 117 ? -11.136 2.924 20.155 1.00 83.00 117 ILE A C 1
ATOM 924 O O . ILE A 1 117 ? -11.884 2.669 21.101 1.00 83.00 117 ILE A O 1
ATOM 928 N N . LEU A 1 118 ? -10.050 3.695 20.276 1.00 84.94 118 LEU A N 1
ATOM 929 C CA . LEU A 1 118 ? -9.594 4.280 21.544 1.00 84.94 118 LEU A CA 1
ATOM 930 C C . LEU A 1 118 ? -10.688 5.132 22.194 1.00 84.94 118 LEU A C 1
ATOM 932 O O . LEU A 1 118 ? -10.994 4.980 23.375 1.00 84.94 118 LEU A O 1
ATOM 936 N N . ARG A 1 119 ? -11.346 5.988 21.408 1.00 85.00 119 ARG A N 1
ATOM 937 C CA . ARG A 1 119 ? -12.434 6.847 21.885 1.00 85.00 119 ARG A CA 1
ATOM 938 C C . ARG A 1 119 ? -13.615 6.046 22.437 1.00 85.00 119 ARG A C 1
ATOM 940 O O . ARG A 1 119 ? -14.228 6.468 23.417 1.00 85.00 119 ARG A O 1
ATOM 947 N N . ASN A 1 120 ? -13.965 4.922 21.811 1.00 81.50 120 ASN A N 1
ATOM 948 C CA . ASN A 1 120 ? -15.054 4.070 22.292 1.00 81.50 120 ASN A CA 1
ATOM 949 C C . ASN A 1 120 ? -14.680 3.345 23.595 1.00 81.50 120 ASN A C 1
ATOM 951 O O . ASN A 1 120 ? -15.534 3.245 24.470 1.00 81.50 120 ASN A O 1
ATOM 955 N N . GLN A 1 121 ? -13.427 2.902 23.749 1.00 83.19 121 GLN A N 1
ATOM 956 C CA . GLN A 1 121 ? -12.943 2.277 24.989 1.00 83.19 121 GLN A CA 1
ATOM 957 C C . GLN A 1 121 ? -12.913 3.258 26.167 1.00 83.19 121 GLN A C 1
ATOM 959 O O . GLN A 1 121 ? -13.352 2.928 27.264 1.00 83.19 121 GLN A O 1
ATOM 964 N N . VAL A 1 122 ? -12.467 4.496 25.938 1.00 84.81 122 VAL A N 1
ATOM 965 C CA . VAL A 1 122 ? -12.479 5.530 26.986 1.00 84.81 122 VAL A CA 1
ATOM 966 C C . VAL A 1 122 ? -13.907 5.808 27.467 1.00 84.81 122 VAL A C 1
ATOM 968 O O . VAL A 1 122 ? -14.137 5.943 28.664 1.00 84.81 122 VAL A O 1
ATOM 971 N N . ARG A 1 123 ? -14.885 5.837 26.549 1.00 79.56 123 ARG A N 1
ATOM 972 C CA . ARG A 1 123 ? -16.300 6.039 26.898 1.00 79.56 123 ARG A CA 1
ATOM 973 C C . ARG A 1 123 ? -16.882 4.917 27.755 1.00 79.56 123 ARG A C 1
ATOM 975 O O . ARG A 1 123 ? -17.659 5.228 28.652 1.00 79.56 123 ARG A O 1
ATOM 982 N N . SER A 1 124 ? -16.528 3.655 27.495 1.00 78.06 124 SER A N 1
ATOM 983 C CA . SER A 1 124 ? -17.021 2.538 28.312 1.00 78.06 124 SER A CA 1
ATOM 984 C C . SER A 1 124 ? -16.515 2.618 29.749 1.00 78.06 124 SER A C 1
ATOM 986 O O . SER A 1 124 ? -17.285 2.384 30.671 1.00 78.06 124 SER A O 1
ATOM 988 N N . TRP A 1 125 ? -15.264 3.041 29.955 1.00 80.31 125 TRP A N 1
ATOM 989 C CA . TRP A 1 125 ? -14.712 3.201 31.305 1.00 80.31 125 TRP A CA 1
ATOM 990 C C . TRP A 1 125 ? -15.384 4.328 32.088 1.00 80.31 125 TRP A C 1
ATOM 992 O O . TRP A 1 125 ? -15.572 4.211 33.292 1.00 80.31 125 TRP A O 1
ATOM 1002 N N . THR A 1 126 ? -15.771 5.415 31.416 1.00 73.75 126 THR A N 1
ATOM 1003 C CA . THR A 1 126 ? -16.485 6.519 32.072 1.00 73.75 126 THR A CA 1
ATOM 1004 C C . THR A 1 126 ? -17.941 6.187 32.391 1.00 73.75 126 THR A C 1
ATOM 1006 O O . THR A 1 126 ? -18.451 6.688 33.381 1.00 73.75 126 THR A O 1
ATOM 1009 N N . SER A 1 127 ? -18.606 5.340 31.596 1.00 69.31 127 SER A N 1
ATOM 1010 C CA . SER A 1 127 ? -19.996 4.933 31.859 1.00 69.31 127 SER A CA 1
ATOM 1011 C C . SER A 1 127 ? -20.137 3.847 32.925 1.00 69.31 127 SER A C 1
ATOM 1013 O O . SER A 1 127 ? -21.224 3.660 33.444 1.00 69.31 127 SER A O 1
ATOM 1015 N N . GLU A 1 128 ? -19.071 3.101 33.220 1.00 60.44 128 GLU A N 1
ATOM 1016 C CA . GLU A 1 128 ? -19.046 2.115 34.315 1.00 60.44 128 GLU A CA 1
ATOM 1017 C C . GLU A 1 128 ? -18.770 2.765 35.684 1.00 60.44 128 GLU A C 1
ATOM 1019 O O . GLU A 1 128 ? -18.882 2.104 36.714 1.00 60.44 128 GLU A O 1
ATOM 1024 N N . ALA A 1 129 ? -18.386 4.047 35.694 1.00 57.59 129 ALA A N 1
ATOM 1025 C CA . ALA A 1 129 ? -18.103 4.827 36.896 1.00 57.59 129 ALA A CA 1
ATOM 1026 C C . ALA A 1 129 ? -19.303 5.668 37.389 1.00 57.59 129 ALA A C 1
ATOM 1028 O O . ALA A 1 129 ? -19.189 6.302 38.440 1.00 57.59 129 ALA A O 1
ATOM 1029 N N . GLU A 1 130 ? -20.415 5.680 36.643 1.00 51.06 130 GLU A N 1
ATOM 1030 C CA . GLU A 1 130 ? -21.720 6.270 37.007 1.00 51.06 130 GLU A CA 1
ATOM 1031 C C . GLU A 1 130 ? -22.701 5.182 37.466 1.00 51.06 130 GLU A C 1
ATOM 1033 O O . GLU A 1 130 ? -23.456 5.450 38.430 1.00 51.06 130 GLU A O 1
#